Protein AF-A0A4Z2GCX1-F1 (afdb_monomer_lite)

InterPro domains:
  IPR015576 Spermine synthase, animal [PTHR46315] (86-136)
  IPR029063 S-adenosyl-L-methionine-dependent methyltransferase superfamily [SSF53335] (88-136)
  IPR030374 Polyamine biosynthesis domain [PS51006] (90-158)
  IPR035246 Spermidine synthase, tetramerisation domain [PF17284] (91-136)
  IPR040900 Spermine synthase, N-terminal [PF17950] (22-86)

Foldseek 3Di:
DDKDKDKDKWADPAFDPLVPPVVVVVVVLVVQVWDWDWDDDPQQHIWIWTHHPQGWIWIWTHGRGRMIMIMIIHDDDPPPDDDPDDPDDQWQADPVGDTDGFQFGDWPDWDDDPPWIWTWTQGPPQGIFIATNSHRPDSHSDDPDDPCVCVVVPPDDD

Secondary structure (DSSP, 8-state):
--EEEEEEEEE-SS---HHHHHHHHHHHHHTTTPEEEEEE-TTS-EEEEEE-GGG-EEEEEE-TTSEEEEEEEEEPPS-S--SS------B---TT----B--EEEEEEEEE-SS-EEEEEEETTTEEEEEETTEEEEE----S---GGGGGG-----

Sequence (158 aa):
MALRHYTLDFKLSAAVDSASTVPDLLSIFQEHEMTETVHETNGHGYLGTFVGKNGWLAVLRVHTHGLVTVDLQCYEDDDTAQVDNVEVDRYWPTTDDRLVEYDMDQLVYEEDSAFQNIKILHSQQYGNALILDDDLSECLGIDHNVNLRHAGQFGSIN

Radius of gyration: 22.8 Å; chains: 1; bounding box: 53×34×71 Å

pLDDT: mean 77.76, std 18.34, range [33.44, 94.94]

Organism: NCBI:txid230148

Structure (mmCIF, N/CA/C/O backbone):
data_AF-A0A4Z2GCX1-F1
#
_entry.id   AF-A0A4Z2GCX1-F1
#
loop_
_atom_site.group_PDB
_atom_site.id
_atom_site.type_symbol
_atom_site.label_atom_id
_atom_site.label_alt_id
_atom_site.label_comp_id
_atom_site.label_asym_id
_atom_site.label_entity_id
_atom_site.label_seq_id
_atom_site.pdbx_PDB_ins_code
_atom_site.Cartn_x
_atom_site.Cartn_y
_atom_site.Cartn_z
_atom_site.occupancy
_atom_site.B_iso_or_equiv
_atom_site.auth_seq_id
_atom_site.auth_comp_id
_atom_site.auth_asym_id
_atom_site.auth_atom_id
_atom_site.pdbx_PDB_model_num
ATOM 1 N N . MET A 1 1 ? -8.930 12.538 7.448 1.00 56.97 1 MET A N 1
ATOM 2 C CA . MET A 1 1 ? -8.051 13.070 6.371 1.00 56.97 1 MET A CA 1
ATOM 3 C C . MET A 1 1 ? -7.387 11.850 5.777 1.00 56.97 1 MET A C 1
ATOM 5 O O . MET A 1 1 ? -6.486 11.326 6.416 1.00 56.97 1 MET A O 1
ATOM 9 N N . ALA A 1 2 ? -7.847 11.373 4.622 1.00 70.25 2 ALA A N 1
ATOM 10 C CA . ALA A 1 2 ? -7.473 10.047 4.141 1.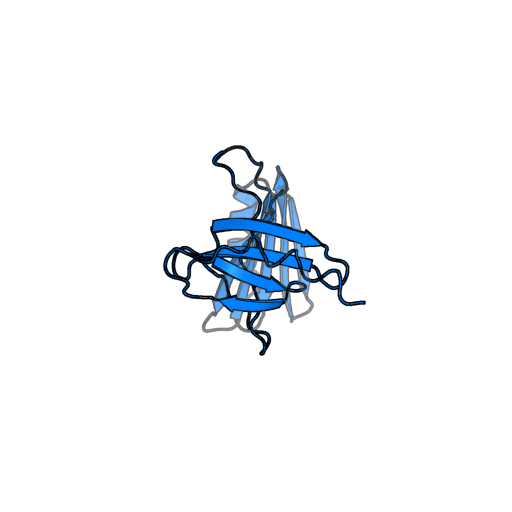00 70.25 2 ALA A CA 1
ATOM 11 C C . ALA A 1 2 ? -6.538 10.124 2.927 1.00 70.25 2 ALA A C 1
ATOM 13 O O . ALA A 1 2 ? -6.780 10.864 1.972 1.00 70.25 2 ALA A O 1
ATOM 14 N N . LEU A 1 3 ? -5.474 9.323 2.955 1.00 81.56 3 LEU A N 1
ATOM 15 C CA . LEU A 1 3 ? -4.636 9.052 1.793 1.00 81.56 3 LEU A CA 1
ATOM 16 C C . LEU A 1 3 ? -5.054 7.702 1.218 1.00 81.56 3 LEU A C 1
ATOM 18 O O . LEU A 1 3 ? -4.986 6.686 1.908 1.00 81.56 3 LEU A O 1
ATOM 22 N N . ARG A 1 4 ? -5.472 7.680 -0.049 1.00 83.69 4 ARG A N 1
ATOM 23 C CA . ARG A 1 4 ? -5.746 6.419 -0.744 1.00 83.69 4 ARG A CA 1
ATOM 24 C C . ARG A 1 4 ? -4.504 5.943 -1.467 1.00 83.69 4 ARG A C 1
ATOM 26 O O . ARG A 1 4 ? -3.835 6.731 -2.134 1.00 83.69 4 ARG A O 1
ATOM 33 N N . HIS A 1 5 ? -4.230 4.649 -1.353 1.00 90.31 5 HIS A N 1
ATOM 34 C CA . HIS A 1 5 ? -3.100 3.997 -1.993 1.00 90.31 5 HIS A CA 1
ATOM 35 C C . HIS A 1 5 ? -3.598 2.865 -2.897 1.00 90.31 5 HIS A C 1
ATOM 37 O O . HIS A 1 5 ? -4.234 1.927 -2.423 1.00 90.31 5 HIS A O 1
ATOM 43 N N . TYR A 1 6 ? -3.319 2.964 -4.195 1.00 90.69 6 TYR A N 1
ATOM 44 C CA . TYR A 1 6 ? -3.629 1.943 -5.192 1.00 90.69 6 TYR A CA 1
ATOM 45 C C . TYR A 1 6 ? -2.337 1.298 -5.672 1.00 90.69 6 TYR A C 1
ATOM 47 O O . TYR A 1 6 ? -1.378 2.002 -5.978 1.00 90.69 6 TYR A O 1
ATOM 55 N N . THR A 1 7 ? -2.328 -0.023 -5.793 1.00 94.25 7 THR A N 1
ATOM 56 C CA . THR A 1 7 ? -1.180 -0.774 -6.301 1.00 94.25 7 THR A CA 1
ATOM 57 C C . THR A 1 7 ? -1.571 -1.568 -7.543 1.00 94.25 7 THR A C 1
ATOM 59 O O . THR A 1 7 ? 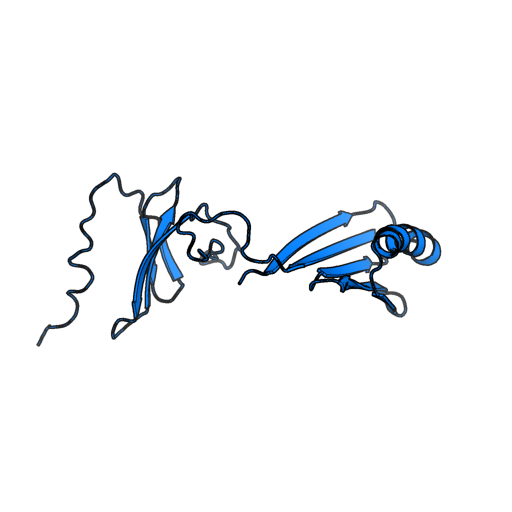-2.705 -2.036 -7.677 1.00 94.25 7 THR A O 1
ATOM 62 N N . LEU A 1 8 ? -0.642 -1.695 -8.488 1.00 94.19 8 LEU A N 1
ATOM 63 C CA . LEU A 1 8 ? -0.816 -2.489 -9.699 1.00 94.19 8 LEU A CA 1
ATOM 64 C C . LEU A 1 8 ? 0.492 -3.179 -10.076 1.00 94.19 8 LEU A C 1
ATOM 66 O O . LEU A 1 8 ? 1.492 -2.518 -10.352 1.00 94.19 8 LEU A O 1
ATOM 70 N N . ASP A 1 9 ? 0.443 -4.506 -10.174 1.00 94.88 9 ASP A N 1
ATOM 71 C CA . ASP A 1 9 ? 1.612 -5.336 -10.450 1.00 94.88 9 ASP A CA 1
ATOM 72 C C . ASP A 1 9 ? 1.466 -6.100 -11.770 1.00 94.88 9 ASP A C 1
ATOM 74 O O . ASP A 1 9 ? 0.489 -6.816 -12.005 1.00 94.88 9 ASP A O 1
ATOM 78 N N . PHE A 1 10 ? 2.489 -6.016 -12.620 1.00 90.44 10 PHE A N 1
ATOM 79 C CA . PHE A 1 10 ? 2.607 -6.788 -13.852 1.00 90.44 10 PHE A CA 1
ATOM 80 C C . PHE A 1 10 ? 3.764 -7.775 -13.754 1.00 90.44 10 PHE A C 1
ATOM 82 O O . PHE A 1 10 ? 4.911 -7.397 -13.495 1.00 90.44 10 PHE A O 1
ATOM 89 N N . LYS A 1 11 ? 3.486 -9.047 -14.056 1.00 92.44 11 LYS A N 1
ATOM 90 C CA . LYS A 1 11 ? 4.520 -10.066 -14.247 1.00 92.44 11 LYS A CA 1
ATOM 91 C C . LYS A 1 11 ? 4.666 -10.402 -15.725 1.00 92.44 11 LYS A C 1
ATOM 93 O O . LYS A 1 11 ? 3.827 -11.074 -16.317 1.00 92.44 11 LYS A O 1
ATOM 98 N N . LEU A 1 12 ? 5.759 -9.941 -16.313 1.00 88.50 12 LEU A N 1
ATOM 99 C CA . LEU A 1 12 ? 6.115 -10.175 -17.703 1.00 88.50 12 LEU A CA 1
ATOM 100 C C . LEU A 1 12 ? 6.777 -11.547 -17.867 1.00 88.50 12 LEU A C 1
ATOM 102 O O . LEU A 1 12 ? 7.481 -12.041 -16.984 1.00 88.50 12 LEU A O 1
ATOM 106 N N . SER A 1 13 ? 6.561 -12.159 -19.031 1.00 85.50 13 SER A N 1
ATOM 107 C CA . SER A 1 13 ? 7.093 -13.484 -19.372 1.00 85.50 13 SER A CA 1
ATOM 108 C C . SER A 1 13 ? 8.595 -13.491 -19.673 1.00 85.50 13 SER A C 1
ATOM 110 O O . SER A 1 13 ? 9.185 -14.561 -19.809 1.00 85.50 13 SER A O 1
ATOM 112 N N . ALA A 1 14 ? 9.211 -12.318 -19.815 1.00 82.19 14 ALA A N 1
ATOM 113 C CA . ALA A 1 14 ? 10.621 -12.147 -20.136 1.00 82.19 14 ALA A CA 1
ATOM 114 C C . ALA A 1 14 ? 11.224 -10.971 -19.355 1.00 82.19 14 ALA A C 1
ATOM 116 O O . ALA A 1 14 ? 10.507 -10.158 -18.767 1.00 82.19 14 ALA A O 1
ATOM 117 N N . ALA A 1 15 ? 12.557 -10.901 -19.349 1.00 81.44 15 ALA A N 1
ATOM 118 C CA . ALA A 1 15 ? 13.281 -9.751 -18.823 1.00 81.44 15 ALA A CA 1
ATOM 119 C C . ALA A 1 15 ? 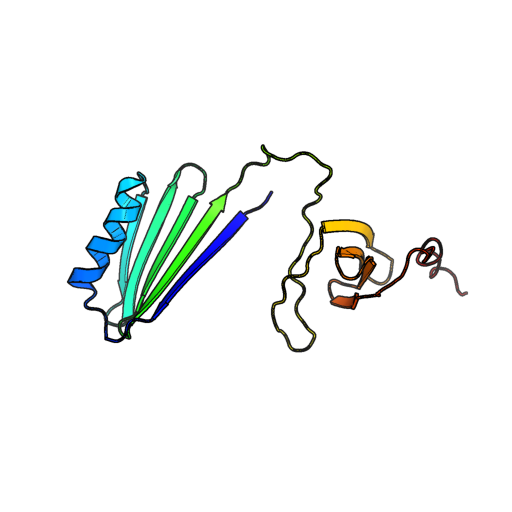12.872 -8.470 -19.563 1.00 81.44 15 ALA A C 1
ATOM 121 O O . ALA A 1 15 ? 12.613 -8.498 -20.768 1.00 81.44 15 ALA A O 1
ATOM 122 N N . VAL A 1 16 ? 12.827 -7.359 -18.829 1.00 77.19 16 VAL A N 1
ATOM 123 C CA . VAL A 1 16 ? 12.483 -6.054 -19.394 1.00 77.19 16 VAL A CA 1
ATOM 124 C C . VAL A 1 16 ? 13.726 -5.437 -20.003 1.00 77.19 16 VAL A C 1
ATOM 126 O O . VAL A 1 16 ? 14.738 -5.273 -19.320 1.00 77.19 16 VAL A O 1
ATOM 129 N N . ASP A 1 17 ? 13.629 -5.059 -21.273 1.00 79.50 17 ASP A N 1
ATOM 130 C CA . ASP A 1 17 ? 14.535 -4.070 -21.832 1.00 79.50 17 ASP A CA 1
ATOM 131 C C . ASP A 1 17 ? 14.104 -2.688 -21.331 1.00 79.50 17 ASP A C 1
ATOM 133 O O . ASP A 1 17 ? 13.211 -2.037 -21.881 1.00 79.50 17 ASP A O 1
ATOM 137 N N . SER A 1 18 ? 14.712 -2.267 -20.222 1.00 71.88 18 SER A N 1
ATOM 138 C CA . SER A 1 18 ? 14.377 -1.008 -19.558 1.00 71.88 18 SER A CA 1
ATOM 139 C C . SER A 1 18 ? 14.551 0.194 -20.485 1.00 71.88 18 SER A C 1
ATOM 141 O O . SER A 1 18 ? 13.817 1.162 -20.338 1.00 71.88 18 SER A O 1
ATOM 143 N N . ALA A 1 19 ? 15.467 0.136 -21.458 1.00 73.88 19 ALA A N 1
ATOM 144 C CA . ALA A 1 19 ? 15.726 1.250 -22.367 1.00 73.88 19 ALA A CA 1
ATOM 145 C C . ALA A 1 19 ? 14.554 1.533 -23.322 1.00 73.88 19 ALA A C 1
ATOM 147 O O . ALA A 1 19 ? 14.362 2.681 -23.719 1.00 73.88 19 ALA A O 1
ATOM 148 N N . SER A 1 20 ? 13.770 0.510 -23.675 1.00 76.94 20 SER A N 1
ATOM 149 C CA . SER A 1 20 ? 12.608 0.641 -24.562 1.00 76.94 20 SER A CA 1
ATOM 150 C C . SER A 1 20 ? 11.282 0.714 -23.807 1.00 76.94 20 SER A C 1
ATOM 152 O O . SER A 1 20 ? 10.411 1.481 -24.191 1.00 76.94 20 SER A O 1
ATOM 154 N N . THR A 1 21 ? 11.134 -0.030 -22.708 1.00 76.00 21 THR A N 1
ATOM 155 C CA . THR A 1 21 ? 9.846 -0.148 -21.994 1.00 76.00 21 THR A CA 1
ATOM 156 C C . THR A 1 21 ? 9.561 1.041 -21.082 1.00 76.00 21 THR A C 1
ATOM 158 O O . THR A 1 21 ? 8.411 1.430 -20.895 1.00 76.00 21 THR A O 1
ATOM 161 N N . VAL A 1 22 ? 10.606 1.611 -20.479 1.00 78.94 22 VAL A N 1
ATOM 162 C CA . VAL A 1 22 ? 10.440 2.713 -19.535 1.00 78.94 22 VAL A CA 1
ATOM 163 C C . VAL A 1 22 ? 9.846 3.940 -20.227 1.00 78.94 22 VAL A C 1
ATOM 165 O O . VAL A 1 22 ? 8.791 4.354 -19.764 1.00 78.94 22 VAL A O 1
ATOM 168 N N . PRO A 1 23 ? 10.412 4.495 -21.323 1.00 83.19 23 PRO A N 1
ATOM 169 C CA . PRO A 1 23 ? 9.870 5.702 -21.956 1.00 83.19 23 PRO A CA 1
ATOM 170 C C . PRO A 1 23 ? 8.380 5.611 -22.299 1.00 83.19 23 PRO A C 1
ATOM 172 O O . PRO A 1 23 ? 7.641 6.567 -22.064 1.00 83.19 23 PRO A O 1
ATOM 175 N N . ASP A 1 24 ? 7.933 4.448 -22.775 1.00 82.31 24 ASP A N 1
ATOM 176 C CA . ASP A 1 24 ? 6.525 4.195 -23.075 1.00 82.31 24 ASP A CA 1
ATOM 177 C C . ASP A 1 24 ? 5.656 4.298 -21.810 1.00 82.31 24 ASP A C 1
ATOM 179 O O . ASP A 1 24 ? 4.613 4.947 -21.828 1.00 82.31 24 ASP A O 1
ATOM 183 N N . LEU A 1 25 ? 6.101 3.735 -20.682 1.00 78.12 25 LEU A N 1
ATOM 184 C CA . LEU A 1 25 ? 5.403 3.850 -19.395 1.00 78.12 25 LEU A CA 1
ATOM 185 C C . LEU A 1 25 ? 5.457 5.269 -18.810 1.00 78.12 25 LEU A C 1
ATOM 187 O O . LEU A 1 25 ? 4.480 5.708 -18.205 1.00 78.12 25 LEU A O 1
ATOM 191 N N . LEU A 1 26 ? 6.565 5.997 -18.990 1.00 78.38 26 LEU A N 1
ATOM 192 C CA . LEU A 1 26 ? 6.691 7.386 -18.522 1.00 78.38 26 LEU A CA 1
ATOM 193 C C . LEU A 1 26 ? 5.713 8.313 -19.245 1.00 78.38 26 LEU A C 1
ATOM 195 O O . LEU A 1 26 ? 5.193 9.246 -18.632 1.00 78.38 26 LEU A O 1
ATOM 199 N N . SER A 1 27 ? 5.446 8.050 -20.530 1.00 80.56 27 SER A N 1
ATOM 200 C CA . SER A 1 27 ? 4.579 8.896 -21.359 1.00 80.56 27 SER A CA 1
ATOM 201 C C . SER A 1 27 ? 3.186 9.093 -20.750 1.00 80.56 27 SER A C 1
ATOM 203 O O . SER A 1 27 ? 2.668 10.207 -20.761 1.00 80.56 27 SER A O 1
ATOM 205 N N . ILE A 1 28 ? 2.646 8.059 -20.094 1.00 78.06 28 ILE A N 1
ATOM 206 C CA . ILE A 1 28 ? 1.349 8.093 -19.403 1.00 78.06 28 ILE A CA 1
ATOM 207 C C . ILE A 1 28 ? 1.330 9.186 -18.326 1.00 78.06 28 ILE A C 1
ATOM 209 O O . ILE A 1 28 ? 0.358 9.921 -18.193 1.00 78.06 28 ILE A O 1
ATOM 213 N N . PHE A 1 29 ? 2.409 9.327 -17.557 1.00 76.56 29 PHE A N 1
ATOM 214 C CA . PHE A 1 29 ? 2.479 10.295 -16.459 1.00 76.56 29 PHE A CA 1
ATOM 215 C C . PHE A 1 29 ? 2.846 11.704 -16.937 1.00 76.56 29 PHE A C 1
ATOM 217 O O . PHE A 1 29 ? 2.442 12.695 -16.324 1.00 76.56 29 PHE A O 1
ATOM 224 N N . GLN A 1 30 ? 3.565 11.809 -18.057 1.00 72.25 30 GLN A N 1
ATOM 225 C CA . GLN A 1 30 ? 3.857 13.088 -18.707 1.00 72.25 30 GLN A CA 1
ATOM 226 C C . GLN A 1 30 ? 2.584 13.754 -19.251 1.00 72.25 30 GLN A C 1
ATOM 228 O O . GLN A 1 30 ? 2.460 14.977 -19.178 1.00 72.25 30 GLN A O 1
ATOM 233 N N . GLU A 1 31 ? 1.604 12.969 -19.714 1.00 73.56 31 GLU A N 1
ATOM 234 C CA . GLU A 1 31 ? 0.285 13.472 -20.134 1.00 73.56 31 GLU A CA 1
ATOM 235 C C . GLU A 1 31 ? -0.499 14.153 -18.993 1.00 73.56 31 GLU A C 1
ATOM 237 O O . GLU A 1 31 ? -1.362 14.990 -19.253 1.00 73.56 31 GLU A O 1
ATOM 242 N N . HIS A 1 32 ? -0.166 13.863 -17.730 1.00 73.69 32 HIS A N 1
ATOM 243 C CA . HIS A 1 32 ? -0.857 14.380 -16.543 1.00 73.69 32 HIS A CA 1
ATOM 244 C C . HIS A 1 32 ? -0.171 15.583 -15.865 1.00 73.69 32 HIS A C 1
ATOM 246 O O . HIS A 1 32 ? -0.504 15.920 -14.729 1.00 73.69 32 HIS A O 1
ATOM 252 N N . GLU A 1 33 ? 0.768 16.257 -16.542 1.00 76.69 33 GLU A N 1
ATOM 253 C CA . GLU A 1 33 ? 1.520 17.412 -16.006 1.00 76.69 33 GLU A CA 1
ATOM 254 C C . GLU A 1 33 ? 2.256 17.122 -14.677 1.00 76.69 33 GLU A C 1
ATOM 256 O O . GLU A 1 33 ? 2.438 18.014 -13.841 1.00 76.69 33 GLU A O 1
ATOM 261 N N . MET A 1 34 ? 2.674 15.873 -14.451 1.00 83.44 34 MET A N 1
ATOM 262 C CA . MET A 1 34 ? 3.417 15.491 -13.249 1.00 83.44 34 MET A CA 1
ATOM 263 C C . MET A 1 34 ? 4.905 15.843 -13.375 1.00 83.44 34 MET A C 1
ATOM 265 O O . MET A 1 34 ? 5.505 15.734 -14.443 1.00 83.44 34 MET A O 1
ATOM 269 N N . THR A 1 35 ? 5.527 16.242 -12.263 1.00 86.44 35 THR A N 1
ATOM 270 C CA . THR A 1 35 ? 6.986 16.396 -12.182 1.00 86.44 35 THR A CA 1
ATOM 271 C C . THR A 1 35 ? 7.622 15.026 -12.015 1.00 86.44 35 THR A C 1
ATOM 273 O O . THR A 1 35 ? 7.305 14.307 -11.070 1.00 86.44 35 THR A O 1
ATOM 276 N N . GLU A 1 36 ? 8.536 14.679 -12.911 1.00 87.94 36 GLU A N 1
ATOM 277 C CA . GLU A 1 36 ? 9.153 13.361 -12.981 1.00 87.94 36 GLU A CA 1
ATOM 278 C C . GLU A 1 36 ? 10.582 13.371 -12.414 1.00 87.94 36 GLU A C 1
ATOM 280 O O . GLU A 1 36 ? 11.392 14.242 -12.733 1.00 87.94 36 GLU A O 1
ATOM 285 N N . THR A 1 37 ? 10.912 12.375 -11.591 1.00 88.50 37 THR A N 1
ATOM 286 C CA . THR A 1 37 ? 12.284 12.049 -11.192 1.00 88.50 37 THR A CA 1
ATOM 287 C C . THR A 1 37 ? 12.587 10.595 -11.515 1.00 88.50 37 THR A C 1
ATOM 289 O O . THR A 1 37 ? 11.857 9.685 -11.130 1.00 88.50 37 THR A O 1
ATOM 292 N N . VAL A 1 38 ? 13.696 10.389 -12.215 1.00 86.56 38 VAL A N 1
ATOM 293 C CA . VAL A 1 38 ? 14.066 9.116 -12.824 1.00 86.56 38 VAL A CA 1
ATOM 294 C C . VAL A 1 38 ? 15.394 8.627 -12.277 1.00 86.56 38 VAL A C 1
ATOM 296 O O . VAL A 1 38 ? 16.388 9.355 -12.301 1.00 86.56 38 VAL A O 1
ATOM 299 N N . HIS A 1 39 ? 15.436 7.362 -11.867 1.00 88.75 39 HIS A N 1
ATOM 300 C CA . HIS A 1 39 ? 16.651 6.702 -11.418 1.00 88.75 39 HIS A CA 1
ATOM 301 C C . HIS A 1 39 ? 16.803 5.311 -12.039 1.00 88.75 39 HIS A C 1
ATOM 303 O O . HIS A 1 39 ? 16.080 4.368 -11.710 1.00 88.75 39 HIS A O 1
ATOM 309 N N . GLU A 1 40 ? 17.816 5.156 -12.890 1.00 86.00 40 GLU A N 1
ATOM 310 C CA . GLU A 1 40 ? 18.311 3.839 -13.280 1.00 86.00 40 GLU A CA 1
ATOM 311 C C . GLU A 1 40 ? 19.172 3.265 -12.148 1.00 86.00 40 GLU A C 1
ATOM 313 O O . GLU A 1 40 ? 20.078 3.915 -11.627 1.00 86.00 40 GLU A O 1
ATOM 318 N N . THR A 1 41 ? 18.890 2.030 -11.745 1.00 79.62 41 THR A N 1
ATOM 319 C CA . THR A 1 41 ? 19.517 1.411 -10.572 1.00 79.62 41 THR A CA 1
ATOM 320 C C . THR A 1 41 ? 20.616 0.423 -10.949 1.00 79.62 41 THR A C 1
ATOM 322 O O . THR A 1 41 ? 20.490 -0.744 -10.625 1.00 79.62 41 THR A O 1
ATOM 325 N N . ASN A 1 42 ? 21.694 0.844 -11.624 1.00 81.00 42 ASN A N 1
ATOM 326 C CA . ASN A 1 42 ? 22.926 0.050 -11.853 1.00 81.00 42 ASN A CA 1
ATOM 327 C C . ASN A 1 42 ? 22.708 -1.464 -12.130 1.00 81.00 42 ASN A C 1
ATOM 329 O O . ASN A 1 42 ? 23.344 -2.312 -11.506 1.00 81.00 42 ASN A O 1
ATOM 333 N N . GLY A 1 43 ? 21.785 -1.822 -13.031 1.00 79.94 43 GLY A N 1
ATOM 334 C CA . GLY A 1 43 ? 21.464 -3.225 -13.357 1.00 79.94 43 GLY A CA 1
ATOM 335 C C . GLY A 1 43 ? 20.351 -3.890 -12.525 1.00 79.94 43 GLY A C 1
ATOM 336 O O . GLY A 1 43 ? 19.991 -5.034 -12.789 1.00 79.94 43 GLY A O 1
ATOM 337 N N . HIS A 1 44 ? 19.746 -3.183 -11.571 1.00 83.44 44 HIS A N 1
ATOM 338 C CA . HIS A 1 44 ? 18.583 -3.605 -10.770 1.00 83.44 44 HIS A CA 1
ATOM 339 C C . HIS A 1 44 ? 17.249 -3.041 -11.285 1.00 83.44 44 HIS A C 1
ATOM 341 O O . HIS A 1 44 ? 16.212 -3.149 -10.619 1.00 83.44 44 HIS A O 1
ATOM 347 N N . GLY A 1 45 ? 17.278 -2.465 -12.487 1.00 86.94 45 GLY A N 1
ATOM 348 C CA . GLY A 1 45 ? 16.117 -1.935 -13.183 1.00 86.94 45 GLY A CA 1
ATOM 349 C C . GLY A 1 45 ? 15.969 -0.434 -12.975 1.00 86.94 45 GLY A C 1
ATOM 350 O O . GLY A 1 45 ? 16.965 0.285 -12.876 1.00 86.94 45 GLY A O 1
ATOM 351 N N . TYR A 1 46 ? 14.734 0.033 -12.904 1.00 90.56 46 TYR A N 1
ATOM 352 C CA . TYR A 1 46 ? 14.378 1.438 -13.012 1.00 90.56 46 TYR A CA 1
ATOM 353 C C . TYR A 1 46 ? 13.372 1.855 -11.937 1.00 90.56 46 TYR A C 1
ATOM 355 O O . TYR A 1 46 ? 12.500 1.070 -11.559 1.00 90.56 46 TYR A O 1
ATOM 363 N N . LEU A 1 47 ? 13.499 3.091 -11.459 1.00 91.69 47 LEU A N 1
ATOM 364 C CA . LEU A 1 47 ? 12.565 3.750 -10.554 1.00 91.69 47 LEU A CA 1
ATOM 365 C C . LEU A 1 47 ? 12.178 5.114 -11.128 1.00 91.69 47 LEU A C 1
ATOM 367 O O . LEU A 1 47 ? 13.042 5.969 -11.313 1.00 91.69 47 LEU A O 1
ATOM 371 N N . GLY A 1 48 ? 10.888 5.308 -11.377 1.00 91.19 48 GLY A N 1
ATOM 372 C CA . GLY A 1 48 ? 10.297 6.606 -11.675 1.00 91.19 48 GLY A CA 1
ATOM 373 C C . GLY A 1 48 ? 9.448 7.065 -10.498 1.00 91.19 48 GLY A C 1
ATOM 374 O O . GLY A 1 48 ? 8.629 6.302 -9.993 1.00 91.19 48 GLY A O 1
ATOM 375 N N . THR A 1 49 ? 9.636 8.301 -10.062 1.00 92.31 49 THR A N 1
ATOM 376 C CA . THR A 1 49 ? 8.764 8.971 -9.097 1.00 92.31 49 THR A CA 1
ATOM 377 C C . THR A 1 49 ? 8.123 10.159 -9.787 1.00 92.31 49 THR A C 1
ATOM 379 O O . THR A 1 49 ? 8.820 11.004 -10.346 1.00 92.31 49 THR A O 1
ATOM 382 N N . PHE A 1 50 ? 6.802 10.243 -9.722 1.00 91.06 50 PHE A N 1
ATOM 383 C CA . PHE A 1 50 ? 6.030 11.307 -10.343 1.00 91.06 50 PHE A CA 1
ATOM 384 C C . PHE A 1 50 ? 5.235 12.028 -9.271 1.00 91.06 50 PHE A C 1
ATOM 386 O O . PHE A 1 50 ? 4.489 11.403 -8.521 1.00 91.06 50 PHE A O 1
ATOM 393 N N . VAL A 1 51 ? 5.370 13.348 -9.217 1.00 90.12 51 VAL A N 1
ATOM 394 C CA . VAL A 1 51 ? 4.639 14.201 -8.278 1.00 90.12 51 VAL A CA 1
ATOM 395 C C . VAL A 1 51 ? 3.725 15.123 -9.070 1.00 90.12 51 VAL A C 1
ATOM 397 O O . VAL A 1 51 ? 4.183 15.994 -9.811 1.00 90.12 51 VAL A O 1
ATOM 400 N N . GLY A 1 52 ? 2.424 14.903 -8.938 1.00 86.56 52 GLY A N 1
ATOM 401 C CA . GLY A 1 52 ? 1.378 15.716 -9.538 1.00 86.56 52 GLY A CA 1
ATOM 402 C C . GLY A 1 52 ? 0.949 16.870 -8.635 1.00 86.56 52 GLY A C 1
ATOM 403 O O . GLY A 1 52 ? 1.413 17.042 -7.506 1.00 86.56 52 GLY A O 1
ATOM 404 N N . LYS A 1 53 ? 0.018 17.680 -9.139 1.00 82.69 53 LYS A N 1
ATOM 405 C CA . LYS A 1 53 ? -0.672 18.696 -8.331 1.00 82.69 53 LYS A CA 1
ATOM 406 C C . LYS A 1 53 ? -1.558 18.006 -7.279 1.00 82.69 53 LYS A C 1
ATOM 408 O O . LYS A 1 53 ? -1.905 16.838 -7.423 1.00 82.69 53 LYS A O 1
ATOM 413 N N . ASN A 1 54 ? -1.945 18.742 -6.237 1.00 77.38 54 ASN A N 1
ATOM 414 C CA . ASN A 1 54 ? -2.911 18.294 -5.223 1.00 77.38 54 ASN A CA 1
ATOM 415 C C . ASN A 1 54 ? -2.515 17.002 -4.478 1.00 77.38 54 ASN A C 1
ATOM 417 O O . ASN A 1 54 ? -3.379 16.216 -4.121 1.00 77.38 54 ASN A O 1
ATOM 421 N N . GLY A 1 55 ? -1.218 16.761 -4.255 1.00 78.56 55 GLY A N 1
ATOM 422 C CA . GLY A 1 55 ? -0.755 15.622 -3.450 1.00 78.56 55 GLY A CA 1
ATOM 423 C C . GLY A 1 55 ? -0.789 14.263 -4.156 1.00 78.56 55 GLY A C 1
ATOM 424 O O . GLY A 1 55 ? -0.622 13.246 -3.491 1.00 78.56 55 GLY A O 1
ATOM 425 N N . TRP A 1 56 ? -0.979 14.225 -5.480 1.00 86.56 56 TRP A N 1
ATOM 426 C CA . TRP A 1 56 ? -0.847 12.989 -6.248 1.00 86.56 56 TRP A CA 1
ATOM 427 C C . TRP A 1 56 ? 0.626 12.564 -6.342 1.00 86.56 56 TRP A C 1
ATOM 429 O O . TRP A 1 56 ? 1.468 13.310 -6.843 1.00 86.56 56 TRP A O 1
ATOM 439 N N . LEU A 1 57 ? 0.934 11.354 -5.889 1.00 90.88 57 LEU A N 1
ATOM 440 C CA . LEU A 1 57 ? 2.227 10.701 -6.048 1.00 90.88 57 LEU A CA 1
ATOM 441 C C . LEU A 1 57 ? 2.043 9.387 -6.817 1.00 90.88 57 LEU A C 1
ATOM 443 O O . LEU A 1 57 ? 1.164 8.595 -6.494 1.00 90.88 57 LEU A O 1
ATOM 447 N N . ALA A 1 58 ? 2.887 9.138 -7.813 1.00 91.31 58 ALA A N 1
ATOM 448 C CA . ALA A 1 58 ? 3.004 7.836 -8.455 1.00 91.31 58 ALA A CA 1
ATOM 449 C C . ALA A 1 58 ? 4.445 7.333 -8.349 1.00 91.31 58 ALA A C 1
ATOM 451 O O . ALA A 1 58 ? 5.393 8.097 -8.550 1.00 91.31 58 ALA A O 1
ATOM 452 N N . VAL A 1 59 ? 4.626 6.050 -8.063 1.00 92.88 59 VAL A N 1
ATOM 453 C CA . VAL A 1 59 ? 5.926 5.383 -8.081 1.00 92.88 59 VAL A CA 1
ATOM 454 C C . VAL A 1 59 ? 5.849 4.218 -9.054 1.00 92.88 59 VAL A C 1
ATOM 456 O O . VAL A 1 59 ? 5.021 3.329 -8.908 1.00 92.88 59 VAL A O 1
ATOM 459 N N . LEU A 1 60 ? 6.718 4.230 -10.059 1.00 92.25 60 LEU A N 1
ATOM 460 C CA . LEU A 1 60 ? 6.879 3.160 -11.033 1.00 92.25 60 LEU A CA 1
ATOM 461 C C . LEU A 1 60 ? 8.192 2.438 -10.753 1.00 92.25 60 LEU A C 1
ATOM 463 O O . LEU A 1 60 ? 9.267 3.037 -10.847 1.00 92.25 60 LEU A O 1
ATOM 467 N N . ARG A 1 61 ? 8.130 1.136 -10.488 1.00 92.19 61 ARG A N 1
ATOM 468 C CA . ARG A 1 61 ? 9.315 0.288 -10.361 1.00 92.19 61 ARG A CA 1
ATOM 469 C C . ARG A 1 61 ? 9.319 -0.753 -11.466 1.00 92.19 61 ARG A C 1
ATOM 471 O O . ARG A 1 61 ? 8.420 -1.575 -11.561 1.00 92.19 61 ARG A O 1
ATOM 478 N N . VAL A 1 62 ? 10.372 -0.767 -12.275 1.00 91.06 62 VAL A N 1
ATOM 479 C CA . VAL A 1 62 ? 10.596 -1.798 -13.297 1.00 91.06 62 VAL A CA 1
ATOM 480 C C . VAL A 1 62 ? 11.805 -2.614 -12.878 1.00 91.06 62 VAL A C 1
ATOM 482 O O . VAL A 1 62 ? 12.919 -2.103 -12.805 1.00 91.06 62 VAL A O 1
ATOM 485 N N . HIS A 1 63 ? 11.611 -3.895 -12.599 1.00 89.44 63 HIS A N 1
ATOM 486 C CA . HIS A 1 63 ? 12.681 -4.823 -12.261 1.00 89.44 63 HIS A CA 1
ATOM 487 C C . HIS A 1 63 ? 13.184 -5.549 -13.512 1.00 89.44 63 HIS A C 1
ATOM 489 O O . HIS A 1 63 ? 12.409 -5.961 -14.375 1.00 89.44 63 HIS A O 1
ATOM 495 N N . THR A 1 64 ? 14.489 -5.818 -13.564 1.00 86.31 64 THR A N 1
ATOM 496 C CA . THR A 1 64 ? 15.142 -6.515 -14.690 1.00 86.31 64 THR A CA 1
ATOM 497 C C . THR A 1 64 ? 14.596 -7.918 -14.959 1.00 86.31 64 THR A C 1
ATOM 499 O O . THR A 1 64 ? 14.673 -8.409 -16.081 1.00 86.31 64 THR A O 1
ATOM 502 N N . HIS A 1 65 ? 13.982 -8.558 -13.962 1.00 86.00 65 HIS A N 1
ATOM 503 C CA . HIS A 1 65 ? 13.406 -9.903 -14.062 1.00 86.00 65 HIS A CA 1
ATOM 504 C C . HIS A 1 65 ? 11.888 -9.909 -14.324 1.00 86.00 65 HIS A C 1
ATOM 506 O O . HIS A 1 65 ? 11.172 -10.823 -13.892 1.00 86.00 65 HIS A O 1
ATOM 512 N N . GLY A 1 66 ? 11.383 -8.880 -15.009 1.00 86.62 66 GLY A N 1
ATOM 513 C CA . GLY A 1 66 ? 10.021 -8.877 -15.544 1.00 86.62 66 GLY A CA 1
ATOM 514 C C . GLY A 1 66 ? 8.928 -8.513 -14.546 1.00 86.62 66 GLY A C 1
ATOM 515 O O . GLY A 1 66 ? 7.766 -8.742 -14.846 1.00 86.62 66 GLY A O 1
ATOM 516 N N . LEU A 1 67 ? 9.259 -8.008 -13.356 1.00 91.44 67 LEU A N 1
ATOM 517 C CA . LEU A 1 67 ? 8.255 -7.446 -12.446 1.00 91.44 67 LEU A CA 1
ATOM 518 C C . LEU A 1 67 ? 8.175 -5.939 -12.682 1.00 91.44 67 LEU A C 1
ATOM 520 O O . LEU A 1 67 ? 9.208 -5.274 -12.667 1.00 91.44 67 LEU A O 1
ATOM 524 N N . VAL A 1 68 ? 6.972 -5.417 -12.874 1.00 91.44 68 VAL A N 1
ATOM 525 C CA . VAL A 1 68 ? 6.706 -3.978 -12.897 1.00 91.44 68 VAL A CA 1
ATOM 526 C C . VAL A 1 68 ? 5.645 -3.685 -11.849 1.00 91.44 68 VAL A C 1
ATOM 528 O O . VAL A 1 68 ? 4.612 -4.345 -11.870 1.00 91.44 68 VAL A O 1
ATOM 531 N N . THR A 1 69 ? 5.896 -2.736 -10.954 1.00 93.75 69 THR A N 1
ATOM 532 C CA . THR A 1 69 ? 4.930 -2.297 -9.939 1.00 93.75 69 THR A CA 1
ATOM 533 C C . THR A 1 69 ? 4.631 -0.817 -10.124 1.00 93.75 69 THR A C 1
ATOM 535 O O . THR A 1 69 ? 5.505 -0.035 -10.520 1.00 93.75 69 THR A O 1
ATOM 538 N N . VAL A 1 70 ? 3.382 -0.447 -9.872 1.00 93.00 70 VAL A N 1
ATOM 539 C CA . VAL A 1 70 ? 2.909 0.933 -9.877 1.00 93.00 70 VAL A CA 1
ATOM 540 C C . VAL A 1 70 ? 2.167 1.182 -8.576 1.00 93.00 70 VAL A C 1
ATOM 542 O O . VAL A 1 70 ? 1.156 0.538 -8.311 1.00 93.00 70 VAL A O 1
ATOM 545 N N . ASP A 1 71 ? 2.655 2.137 -7.801 1.00 94.00 71 ASP A N 1
ATOM 546 C CA . ASP A 1 71 ? 2.039 2.609 -6.567 1.00 94.00 71 ASP A CA 1
ATOM 547 C C . ASP A 1 71 ? 1.485 4.014 -6.816 1.00 94.00 71 ASP A C 1
ATOM 549 O O . ASP A 1 71 ? 2.223 4.919 -7.209 1.00 94.00 71 ASP A O 1
ATOM 553 N N . LEU A 1 72 ? 0.183 4.205 -6.619 1.00 90.62 72 LEU A N 1
ATOM 554 C CA . LEU A 1 72 ? -0.520 5.466 -6.823 1.00 90.62 72 LEU A CA 1
ATOM 555 C C . LEU A 1 72 ? -1.100 5.956 -5.502 1.00 90.62 72 LEU A C 1
ATOM 557 O O . LEU A 1 72 ? -2.000 5.333 -4.944 1.00 90.62 72 LEU A O 1
ATOM 561 N N . GLN A 1 73 ? -0.615 7.087 -5.014 1.00 90.88 73 GLN A N 1
ATOM 562 C CA . GLN A 1 73 ? -1.112 7.728 -3.807 1.00 90.88 73 GLN A CA 1
ATOM 563 C C . GLN A 1 73 ? -1.849 9.008 -4.165 1.00 90.88 73 GLN A C 1
ATOM 565 O O . GLN A 1 73 ? -1.290 9.903 -4.801 1.00 90.88 73 GLN A O 1
ATOM 570 N N . CYS A 1 74 ? -3.104 9.092 -3.742 1.00 84.88 74 CYS A N 1
ATOM 571 C CA . CYS A 1 74 ? -3.963 10.237 -3.991 1.00 84.88 74 CYS A CA 1
ATOM 572 C C . CYS A 1 74 ? -4.403 10.847 -2.663 1.00 84.88 74 CYS A C 1
ATOM 574 O O . CYS A 1 74 ? -4.858 10.144 -1.757 1.00 84.88 74 CYS A O 1
ATOM 576 N N . TYR A 1 75 ? -4.295 12.168 -2.581 1.00 80.56 75 TYR A N 1
ATOM 577 C CA . TYR A 1 75 ? -4.956 12.950 -1.551 1.00 80.56 75 TYR A CA 1
ATOM 578 C C . TYR A 1 75 ? -6.415 13.150 -1.970 1.00 80.56 75 TYR A C 1
ATOM 580 O O . TYR A 1 75 ? -6.680 13.726 -3.027 1.00 80.56 75 TYR A O 1
ATOM 588 N N . GLU A 1 76 ? -7.355 12.661 -1.168 1.00 69.06 76 GLU A N 1
ATOM 589 C CA . GLU A 1 76 ? -8.769 12.987 -1.342 1.00 69.06 76 GLU A CA 1
ATOM 590 C C . GLU A 1 76 ? -9.158 14.070 -0.334 1.00 69.06 76 GLU A C 1
ATOM 592 O O . GLU A 1 76 ? -8.982 13.901 0.872 1.00 69.06 76 GLU A O 1
ATOM 597 N N . ASP A 1 77 ? -9.669 15.196 -0.841 1.00 59.41 77 ASP A N 1
ATOM 598 C CA . ASP A 1 77 ? -10.352 16.187 -0.010 1.00 59.41 77 ASP A CA 1
ATOM 599 C C . ASP A 1 77 ? -11.754 15.662 0.328 1.00 59.41 77 ASP A C 1
ATOM 601 O O . ASP A 1 77 ? -12.392 14.998 -0.491 1.00 59.41 77 ASP A O 1
ATOM 605 N N . ASP A 1 78 ? -12.233 15.978 1.527 1.00 55.25 78 ASP A N 1
ATOM 606 C CA . ASP A 1 78 ? -13.410 15.398 2.204 1.00 55.25 78 ASP A CA 1
ATOM 607 C C . ASP A 1 78 ? -14.779 15.691 1.526 1.00 55.25 78 ASP A C 1
ATOM 609 O O . ASP A 1 78 ? -15.840 15.571 2.137 1.00 55.25 78 ASP A O 1
ATOM 613 N N . ASP A 1 79 ? -14.796 16.131 0.262 1.00 54.12 79 ASP A N 1
ATOM 614 C CA . ASP A 1 79 ? -15.910 16.899 -0.309 1.00 54.12 79 ASP A CA 1
ATOM 615 C C . ASP A 1 79 ? -16.936 16.100 -1.133 1.00 54.12 79 ASP A C 1
ATOM 617 O O . ASP A 1 79 ? -17.740 16.688 -1.847 1.00 54.12 79 ASP A O 1
ATOM 621 N N . THR A 1 80 ? -17.006 14.765 -1.038 1.00 45.56 80 THR A N 1
ATOM 622 C CA . THR A 1 80 ? -18.177 14.025 -1.573 1.00 45.56 80 THR A CA 1
ATOM 623 C C . THR A 1 80 ? -18.479 12.711 -0.840 1.00 45.56 80 THR A C 1
ATOM 625 O O . THR A 1 80 ? -18.299 11.635 -1.396 1.00 45.56 80 THR A O 1
ATOM 628 N N . ALA A 1 81 ? -18.994 12.798 0.395 1.00 40.84 81 ALA A N 1
ATOM 629 C CA . ALA A 1 81 ? -20.126 11.999 0.913 1.00 40.84 81 ALA A CA 1
ATOM 630 C C . ALA A 1 81 ? -20.273 12.181 2.436 1.00 40.84 81 ALA A C 1
ATOM 632 O O . ALA A 1 81 ? -19.876 11.331 3.231 1.00 40.84 81 ALA A O 1
ATOM 633 N N . GLN A 1 82 ? -20.905 13.282 2.846 1.00 48.56 82 GLN A N 1
ATOM 634 C CA . GLN A 1 82 ? -21.466 13.399 4.191 1.00 48.56 82 GLN A CA 1
ATOM 635 C C . GLN A 1 82 ? -22.620 12.402 4.363 1.00 48.56 82 GLN A C 1
ATOM 637 O O . GLN A 1 82 ? -23.727 12.668 3.897 1.00 48.56 82 GLN A O 1
ATOM 642 N N . VAL A 1 83 ? -22.358 11.296 5.059 1.00 42.16 83 VAL A N 1
ATOM 643 C CA . VAL A 1 83 ? -23.276 10.669 6.024 1.00 42.16 83 VAL A CA 1
ATOM 644 C C . VAL A 1 83 ? -22.388 10.048 7.109 1.00 42.16 83 VAL A C 1
ATOM 646 O O . VAL A 1 83 ? -21.838 8.984 6.883 1.00 42.16 83 VAL A O 1
ATOM 649 N N . ASP A 1 84 ? -22.164 10.751 8.224 1.00 44.53 84 ASP A N 1
ATOM 650 C CA . ASP A 1 84 ? -21.599 10.248 9.497 1.00 44.53 84 ASP A CA 1
ATOM 651 C C . ASP A 1 84 ? -20.381 9.282 9.454 1.00 44.53 84 ASP A C 1
ATOM 653 O O . ASP A 1 84 ? -20.166 8.508 10.387 1.00 44.53 84 ASP A O 1
ATOM 657 N N . ASN A 1 85 ? -19.542 9.340 8.415 1.00 49.03 85 ASN A N 1
ATOM 658 C CA . ASN A 1 85 ? -18.349 8.502 8.284 1.00 49.03 85 ASN A CA 1
ATOM 659 C C . ASN A 1 85 ? -17.203 9.070 9.128 1.00 49.03 85 ASN A C 1
ATOM 661 O O . ASN A 1 85 ? -16.355 9.815 8.636 1.00 49.03 85 ASN A O 1
ATOM 665 N N . VAL A 1 86 ? -17.144 8.681 10.401 1.00 58.50 86 VAL A N 1
ATOM 666 C CA . VAL A 1 86 ? -15.845 8.573 11.078 1.00 58.50 86 VAL A CA 1
ATOM 667 C C . VAL A 1 86 ? -14.942 7.714 10.185 1.00 58.50 86 VAL A C 1
ATOM 669 O O . VAL A 1 86 ? -15.404 6.744 9.591 1.00 58.50 86 VAL A O 1
ATOM 672 N N . GLU A 1 87 ? -13.674 8.090 10.038 1.00 73.50 87 GLU A N 1
ATOM 673 C CA . GLU A 1 87 ? -12.676 7.284 9.334 1.00 73.50 87 GLU A CA 1
ATOM 674 C C . GLU A 1 87 ? -12.550 5.934 10.068 1.00 73.50 87 GLU A C 1
ATOM 676 O O . GLU A 1 87 ? -11.920 5.847 11.117 1.00 73.50 87 GLU A O 1
ATOM 681 N N . VAL A 1 88 ? -13.260 4.907 9.584 1.00 86.75 88 VAL A N 1
ATOM 682 C CA . VAL A 1 88 ? -13.273 3.568 10.188 1.00 86.75 88 VAL A CA 1
ATOM 683 C C . VAL A 1 88 ? -12.091 2.781 9.650 1.00 86.75 88 VAL A C 1
ATOM 685 O O . VAL A 1 88 ? -11.985 2.573 8.439 1.00 86.75 88 VAL A O 1
ATOM 688 N N . ASP A 1 89 ? -11.234 2.307 10.551 1.00 88.25 89 ASP A N 1
ATOM 689 C CA . ASP A 1 89 ? -10.185 1.368 10.179 1.00 88.25 89 ASP A CA 1
ATOM 690 C C . ASP A 1 89 ? -10.797 0.010 9.811 1.00 88.25 89 ASP A C 1
ATOM 692 O O . ASP A 1 89 ? -11.536 -0.612 10.584 1.00 88.25 89 ASP A O 1
ATOM 696 N N . ARG A 1 90 ? -10.500 -0.433 8.591 1.00 89.69 90 ARG A N 1
ATOM 697 C CA . ARG A 1 90 ? -10.972 -1.698 8.020 1.00 89.69 90 ARG A CA 1
ATOM 698 C C . ARG A 1 90 ? -9.897 -2.774 8.033 1.00 89.69 90 ARG A C 1
ATOM 700 O O . ARG A 1 90 ? -10.217 -3.934 7.781 1.00 89.69 90 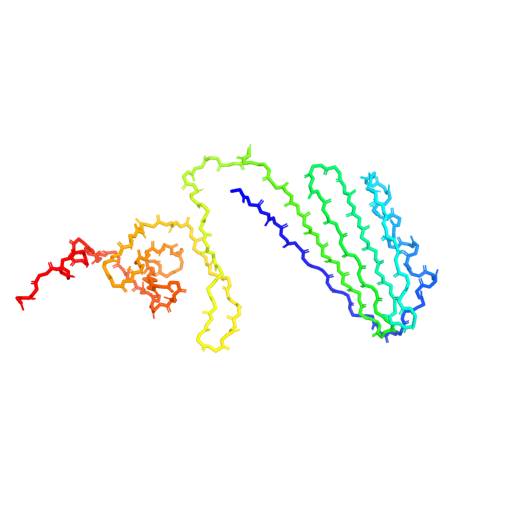ARG A O 1
ATOM 707 N N . TYR A 1 91 ? -8.644 -2.414 8.292 1.00 90.31 91 TYR A N 1
ATOM 708 C CA . TYR A 1 91 ? -7.503 -3.299 8.132 1.00 90.31 91 TYR A CA 1
ATOM 709 C C . TYR A 1 91 ? -7.049 -3.836 9.482 1.00 90.31 91 TYR A C 1
ATOM 711 O O . TYR A 1 91 ? -6.198 -3.257 10.146 1.00 90.31 91 TYR A O 1
ATOM 719 N N . TRP A 1 92 ? -7.579 -4.998 9.853 1.00 87.75 92 TRP A N 1
ATOM 720 C CA . TRP A 1 92 ? -7.249 -5.659 11.114 1.00 87.75 92 TRP A CA 1
ATOM 721 C C . TRP A 1 92 ? -6.458 -6.940 10.827 1.00 87.75 92 TRP A C 1
ATOM 723 O O . TRP A 1 92 ? -7.025 -7.896 10.287 1.00 87.75 92 TRP A O 1
ATOM 733 N N . PRO A 1 93 ? -5.145 -6.987 11.123 1.00 87.00 93 PRO A N 1
ATOM 734 C CA . PRO A 1 93 ? -4.352 -8.190 10.919 1.00 87.00 93 PRO A CA 1
ATOM 735 C C . PRO A 1 93 ? -4.875 -9.374 11.738 1.00 87.00 93 PRO A C 1
ATOM 737 O O . PRO A 1 93 ? -5.392 -9.220 12.842 1.00 87.00 93 PRO A O 1
ATOM 740 N N . THR A 1 94 ? -4.727 -10.583 11.205 1.00 85.81 94 THR A N 1
ATOM 741 C CA . THR A 1 94 ? -4.965 -11.809 11.975 1.00 85.81 94 THR A CA 1
ATOM 742 C C . THR A 1 94 ? -3.838 -12.048 12.980 1.00 85.81 94 THR A C 1
ATOM 744 O O . THR A 1 94 ? -2.737 -11.526 12.837 1.00 85.81 94 THR A O 1
ATOM 747 N N . THR A 1 95 ? -4.058 -12.935 13.954 1.00 85.31 95 THR A N 1
ATOM 748 C CA . THR A 1 95 ? -3.027 -13.335 14.934 1.00 85.31 95 THR A CA 1
ATOM 749 C C . THR A 1 95 ? -1.796 -14.018 14.318 1.00 85.31 95 THR A C 1
ATOM 751 O O . THR A 1 95 ? -0.812 -14.248 15.012 1.00 85.31 95 THR A O 1
ATOM 754 N N . ASP A 1 96 ? -1.870 -14.430 13.047 1.00 89.56 96 ASP A N 1
ATOM 755 C CA . ASP A 1 96 ? -0.737 -14.932 12.260 1.00 89.56 96 ASP A CA 1
ATOM 756 C C . ASP A 1 96 ? -0.206 -13.893 11.249 1.00 89.56 96 ASP A C 1
ATOM 758 O O . ASP A 1 96 ? 0.393 -14.270 10.241 1.00 89.56 96 ASP A O 1
ATOM 762 N N . ASP A 1 97 ? -0.430 -12.603 11.523 1.00 87.69 97 ASP A N 1
ATOM 763 C CA . ASP A 1 97 ? 0.079 -11.426 10.802 1.00 87.69 97 ASP A CA 1
ATOM 764 C C . ASP A 1 97 ? -0.365 -11.311 9.333 1.00 87.69 97 ASP A C 1
ATOM 766 O O . ASP A 1 97 ? 0.336 -10.739 8.490 1.00 87.69 97 ASP A O 1
ATOM 770 N N . ARG A 1 98 ? -1.546 -11.835 8.981 1.00 89.31 98 ARG A N 1
ATOM 771 C CA . ARG A 1 98 ? -2.114 -11.619 7.641 1.00 89.31 98 ARG A CA 1
ATOM 772 C C . ARG A 1 98 ? -2.959 -10.361 7.631 1.00 89.31 98 ARG A C 1
ATOM 774 O O . ARG A 1 98 ? -3.885 -10.232 8.423 1.00 89.31 98 ARG A O 1
ATOM 781 N N . LEU A 1 99 ? -2.687 -9.476 6.677 1.00 89.56 99 LEU A N 1
ATOM 782 C CA . LEU A 1 99 ? -3.510 -8.297 6.427 1.00 89.56 99 LEU A CA 1
ATOM 783 C C . LEU A 1 99 ? -4.881 -8.718 5.878 1.00 89.56 99 LEU A C 1
ATOM 785 O O . LEU A 1 99 ? -4.952 -9.403 4.854 1.00 89.56 99 LEU A O 1
ATOM 789 N N . VAL A 1 100 ? -5.954 -8.296 6.546 1.00 90.75 100 VAL A N 1
ATOM 790 C CA . VAL A 1 100 ? -7.340 -8.556 6.139 1.00 90.75 100 VAL A CA 1
ATOM 791 C C . VAL A 1 100 ? -8.120 -7.248 6.158 1.00 90.75 100 VAL A C 1
ATOM 793 O O . VAL A 1 100 ? -8.091 -6.524 7.150 1.00 90.75 100 VAL A O 1
ATOM 796 N N . GLU A 1 101 ? -8.818 -6.962 5.061 1.00 91.06 101 GLU A N 1
ATOM 797 C CA . GLU A 1 101 ? -9.805 -5.885 4.991 1.00 91.06 101 GLU A CA 1
ATOM 798 C C . GLU A 1 101 ? -11.181 -6.441 5.384 1.00 91.06 101 GLU A C 1
ATOM 800 O O . GLU A 1 101 ? -11.695 -7.358 4.739 1.00 91.06 101 GLU A O 1
ATOM 805 N N . TYR A 1 102 ? -11.763 -5.901 6.451 1.00 89.94 102 TYR A N 1
ATOM 806 C CA . TYR A 1 102 ? -13.122 -6.202 6.895 1.00 89.94 102 TYR A CA 1
ATOM 807 C C . TYR A 1 102 ? -14.111 -5.165 6.353 1.00 89.94 102 TYR A C 1
ATOM 809 O O . TYR A 1 102 ? -13.769 -4.013 6.092 1.00 89.94 102 TYR A O 1
ATOM 817 N N . ASP A 1 103 ? -15.378 -5.549 6.246 1.00 89.88 103 ASP A N 1
ATOM 818 C CA . ASP A 1 103 ? -16.499 -4.701 5.825 1.00 89.88 103 ASP A CA 1
ATOM 819 C C . ASP A 1 103 ? -17.015 -3.789 6.956 1.00 89.88 103 ASP A C 1
ATOM 821 O O . ASP A 1 103 ? -18.222 -3.587 7.107 1.00 89.88 103 ASP A O 1
ATOM 825 N N . MET A 1 104 ? -16.093 -3.255 7.765 1.00 90.31 104 MET A N 1
ATOM 826 C CA . MET A 1 104 ? -16.420 -2.334 8.850 1.00 90.31 104 MET A CA 1
ATOM 827 C C . MET A 1 104 ? -16.921 -1.012 8.271 1.00 90.31 104 MET A C 1
ATOM 829 O O . MET A 1 104 ? -16.247 -0.383 7.446 1.00 90.31 104 MET A O 1
ATOM 833 N N . ASP A 1 105 ? -18.097 -0.583 8.711 1.00 90.62 105 ASP A N 1
ATOM 834 C CA . ASP A 1 105 ? -18.763 0.611 8.193 1.00 90.62 105 ASP A CA 1
ATOM 835 C C . ASP A 1 105 ? -19.050 1.669 9.260 1.00 90.62 105 ASP A C 1
ATOM 837 O O . ASP A 1 105 ? -19.302 2.819 8.905 1.00 90.62 105 ASP A O 1
ATOM 841 N N . GLN A 1 106 ? -18.947 1.335 10.551 1.00 90.44 106 GLN A N 1
ATOM 842 C CA . GLN A 1 106 ? -19.211 2.298 11.618 1.00 90.44 106 GLN A CA 1
ATOM 843 C C . GLN A 1 106 ? -18.390 2.043 12.890 1.00 90.44 106 GLN A C 1
ATOM 845 O O . GLN A 1 106 ? -18.340 0.926 13.400 1.00 90.44 106 GLN A O 1
ATOM 850 N N . LEU A 1 107 ? -17.833 3.113 13.471 1.00 90.19 107 LEU A N 1
ATOM 851 C CA . LEU A 1 107 ? -17.377 3.125 14.864 1.00 90.19 107 LEU A CA 1
ATOM 852 C C . LEU A 1 107 ? -18.574 3.346 15.795 1.00 90.19 107 LEU A C 1
ATOM 854 O O . LEU A 1 107 ? -19.192 4.410 15.796 1.00 90.19 107 LEU A O 1
ATOM 858 N N . VAL A 1 108 ? -18.916 2.327 16.579 1.00 91.69 108 VAL A N 1
ATOM 859 C CA . VAL A 1 108 ? -20.066 2.336 17.495 1.00 91.69 108 VAL A CA 1
ATOM 860 C C . VAL A 1 108 ? -19.681 2.904 18.860 1.00 91.69 108 VAL A C 1
ATOM 862 O O . VAL A 1 108 ? -20.487 3.584 19.498 1.00 91.69 108 VAL A O 1
ATOM 865 N N . TYR A 1 109 ? -18.467 2.612 19.326 1.00 89.62 109 TYR A N 1
ATOM 866 C CA . TYR A 1 109 ? -17.959 3.050 20.624 1.00 89.62 109 TYR A CA 1
ATOM 867 C C . TYR A 1 109 ? -16.433 3.033 20.637 1.00 89.62 109 TYR A C 1
ATOM 869 O O . TYR A 1 109 ? -15.834 2.120 20.075 1.00 89.62 109 TYR A O 1
ATOM 877 N N . GLU A 1 110 ? -15.832 4.003 21.320 1.00 92.56 110 GLU A N 1
ATOM 878 C CA . GLU A 1 110 ? -14.405 4.045 21.630 1.00 92.56 110 GLU A CA 1
ATOM 879 C C . GLU A 1 110 ? -14.207 4.711 22.993 1.00 92.56 110 GLU A C 1
ATOM 881 O O . GLU A 1 110 ? -14.740 5.797 23.238 1.00 92.56 110 GLU A O 1
ATOM 886 N N . GLU A 1 111 ? -13.456 4.066 23.883 1.00 91.94 111 GLU A N 1
ATOM 887 C CA . GLU A 1 111 ? -13.046 4.649 25.159 1.00 91.94 111 GLU A CA 1
ATOM 888 C C . GLU A 1 111 ? -11.698 4.080 25.609 1.00 91.94 111 GLU A C 1
ATOM 890 O O . GLU A 1 111 ? -11.476 2.868 25.584 1.00 91.94 111 GLU A O 1
ATOM 895 N N . ASP A 1 112 ? -10.820 4.958 26.091 1.00 94.56 112 ASP A N 1
ATOM 896 C CA . ASP A 1 112 ? -9.631 4.557 26.836 1.00 94.56 112 ASP A CA 1
ATOM 897 C C . ASP A 1 112 ? -10.011 4.301 28.295 1.00 94.56 112 ASP A C 1
ATOM 899 O O . ASP A 1 112 ? -10.266 5.227 29.072 1.00 94.56 112 ASP A O 1
ATOM 903 N N . SER A 1 113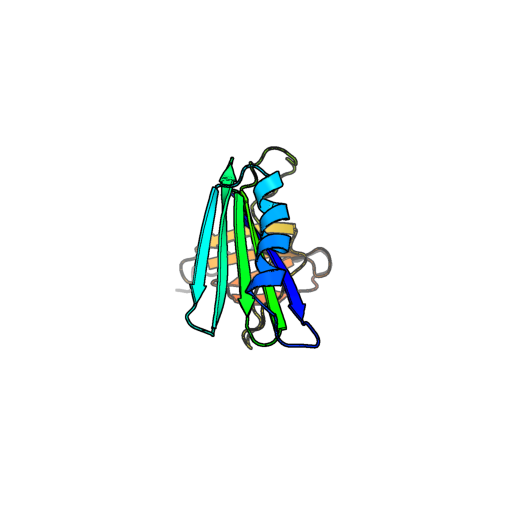 ? -10.048 3.027 28.683 1.00 91.56 113 SER A N 1
ATOM 904 C CA . SER A 1 113 ? -10.245 2.652 30.082 1.00 91.56 113 SER A CA 1
ATOM 905 C C . SER A 1 113 ? -8.940 2.779 30.878 1.00 91.56 113 SER A C 1
ATOM 907 O O . SER A 1 113 ? -7.863 3.025 30.340 1.00 91.56 113 SER A O 1
ATOM 909 N N . ALA A 1 114 ? -8.999 2.528 32.187 1.00 94.94 114 ALA A N 1
ATOM 910 C CA . ALA A 1 114 ? -7.794 2.463 33.018 1.00 94.94 114 ALA A CA 1
ATOM 911 C C . ALA A 1 114 ? -6.840 1.301 32.659 1.00 94.94 114 ALA A C 1
ATOM 913 O O . ALA A 1 114 ? -5.733 1.252 33.197 1.00 94.94 114 ALA A O 1
ATOM 914 N N . PHE A 1 115 ? -7.268 0.355 31.815 1.00 93.38 115 PHE A N 1
ATOM 915 C CA . PHE A 1 115 ? -6.533 -0.882 31.533 1.00 93.38 115 PHE A CA 1
ATOM 916 C C . PHE A 1 115 ? -6.153 -1.055 30.066 1.00 93.38 115 PHE A C 1
ATOM 918 O O . PHE A 1 115 ? -5.090 -1.599 29.798 1.00 93.38 115 PHE A O 1
ATOM 925 N N . GLN A 1 116 ? -7.032 -0.632 29.160 1.00 92.88 116 GLN A N 1
ATOM 926 C CA . GLN A 1 116 ? -6.929 -0.864 27.720 1.00 92.88 116 GLN A CA 1
ATOM 927 C C . GLN A 1 116 ? -7.853 0.088 26.954 1.00 92.88 116 GLN A C 1
ATOM 929 O O . GLN A 1 116 ? -8.858 0.561 27.507 1.00 92.88 116 GLN A O 1
ATOM 934 N N . ASN A 1 117 ? -7.550 0.314 25.683 1.00 93.06 117 ASN A N 1
ATOM 935 C CA . ASN A 1 117 ? -8.477 0.917 24.734 1.00 93.06 117 ASN A CA 1
ATOM 936 C C . ASN A 1 117 ? -9.584 -0.089 24.385 1.00 93.06 117 ASN A C 1
ATOM 938 O O . ASN A 1 117 ? -9.317 -1.274 24.185 1.00 93.06 117 ASN A O 1
ATOM 942 N N . ILE A 1 118 ? -10.834 0.369 24.345 1.00 91.50 118 ILE A N 1
ATOM 943 C CA . ILE A 1 118 ? -12.001 -0.454 24.018 1.00 91.50 118 ILE A CA 1
ATOM 944 C C . ILE A 1 118 ? -12.708 0.176 22.825 1.00 91.50 118 ILE A C 1
ATOM 946 O O . ILE A 1 118 ? -13.233 1.282 22.937 1.00 91.50 118 ILE A O 1
ATOM 950 N N . LYS A 1 119 ? -12.795 -0.562 21.717 1.00 91.06 119 LYS A N 1
ATOM 951 C CA . LYS A 1 119 ? -13.491 -0.164 20.490 1.00 91.06 119 LYS A CA 1
ATOM 952 C C . LYS A 1 119 ? -14.576 -1.172 20.129 1.00 91.06 119 LYS A C 1
ATOM 954 O O . LYS A 1 119 ? -14.403 -2.380 20.276 1.00 91.06 119 LYS A O 1
ATOM 959 N N . ILE A 1 120 ? -15.704 -0.677 19.630 1.00 91.25 120 ILE A N 1
ATOM 960 C CA . ILE A 1 120 ? -16.741 -1.501 19.004 1.00 91.25 120 ILE A CA 1
ATOM 961 C C . ILE A 1 120 ? -16.944 -0.981 17.588 1.00 91.25 120 ILE A C 1
ATOM 963 O O . ILE A 1 120 ? -17.376 0.158 17.410 1.00 91.25 120 ILE A O 1
ATOM 967 N N . LEU A 1 121 ? -16.651 -1.818 16.596 1.00 90.62 121 LEU A N 1
ATOM 968 C CA . LEU A 1 121 ? -16.914 -1.534 15.185 1.00 90.62 121 LEU A CA 1
ATOM 969 C C . LEU A 1 121 ? -18.101 -2.361 14.702 1.00 90.62 121 LEU A C 1
ATOM 971 O O . LEU A 1 121 ? -18.276 -3.496 15.130 1.00 90.62 121 LEU A O 1
ATOM 975 N N . HIS A 1 122 ? -18.913 -1.807 13.812 1.00 90.69 122 HIS A N 1
ATOM 976 C CA . HIS A 1 122 ? -19.962 -2.546 13.121 1.00 90.69 122 HIS A CA 1
ATOM 977 C C . HIS A 1 122 ? -19.453 -3.019 11.755 1.00 90.69 122 HIS A C 1
ATOM 979 O O . HIS A 1 122 ? -18.874 -2.239 11.001 1.00 90.69 122 HIS A O 1
ATOM 985 N N . SER A 1 123 ? -19.692 -4.295 11.458 1.00 88.94 123 SER A N 1
ATOM 986 C CA . SER A 1 123 ? -19.499 -4.962 10.170 1.00 88.94 123 SER A CA 1
ATOM 987 C C . SER A 1 123 ? -20.862 -5.316 9.580 1.00 88.94 123 SER A C 1
ATOM 989 O O . SER A 1 123 ? -21.751 -5.799 10.288 1.00 88.94 123 SER A O 1
ATOM 991 N N . GLN A 1 124 ? -21.024 -5.144 8.268 1.00 89.00 124 GLN A N 1
ATOM 992 C CA . GLN A 1 124 ? -22.275 -5.485 7.579 1.00 89.00 124 GLN A CA 1
ATOM 993 C C . GLN A 1 124 ? -22.592 -6.981 7.653 1.00 89.00 124 GLN A C 1
ATOM 995 O O . GLN A 1 124 ? -23.756 -7.366 7.786 1.00 89.00 124 GLN A O 1
ATOM 1000 N N . GLN A 1 125 ? -21.566 -7.825 7.566 1.00 88.00 125 GLN A N 1
ATOM 1001 C CA . GLN A 1 125 ? -21.704 -9.272 7.585 1.00 88.00 125 GLN A CA 1
ATOM 1002 C C . GLN A 1 125 ? -21.775 -9.846 9.004 1.00 88.00 125 GLN A C 1
ATOM 1004 O O . GLN A 1 125 ? -22.521 -10.801 9.234 1.00 88.00 125 GLN A O 1
ATOM 1009 N N . TYR A 1 126 ? -20.985 -9.315 9.939 1.00 85.50 126 TYR A N 1
ATOM 1010 C CA . TYR A 1 126 ? -20.792 -9.925 11.259 1.00 85.50 126 TYR A CA 1
ATOM 1011 C C . TYR A 1 126 ? -21.501 -9.185 12.397 1.00 85.50 126 TYR A C 1
ATOM 1013 O O . TYR A 1 126 ? -21.596 -9.731 13.491 1.00 85.50 126 TYR A O 1
ATOM 1021 N N . GLY A 1 127 ? -22.042 -7.989 12.162 1.00 90.19 127 GLY A N 1
ATOM 1022 C CA . GLY A 1 127 ? -22.568 -7.138 13.225 1.00 90.19 127 GLY A CA 1
ATOM 1023 C C . GLY A 1 127 ? -21.439 -6.491 14.029 1.00 90.19 127 GLY A C 1
ATOM 1024 O O . GLY A 1 127 ? -20.405 -6.124 13.477 1.00 90.19 127 GLY A O 1
ATOM 1025 N N . ASN A 1 128 ? -21.626 -6.315 15.338 1.00 90.44 128 ASN A N 1
ATOM 1026 C CA . ASN A 1 128 ? -20.651 -5.607 16.170 1.00 90.44 128 ASN A CA 1
ATOM 1027 C C . ASN A 1 128 ? -19.444 -6.490 16.532 1.00 90.44 128 ASN A C 1
ATOM 1029 O O . ASN A 1 128 ? -19.600 -7.531 17.165 1.00 90.44 128 ASN A O 1
ATOM 1033 N N . 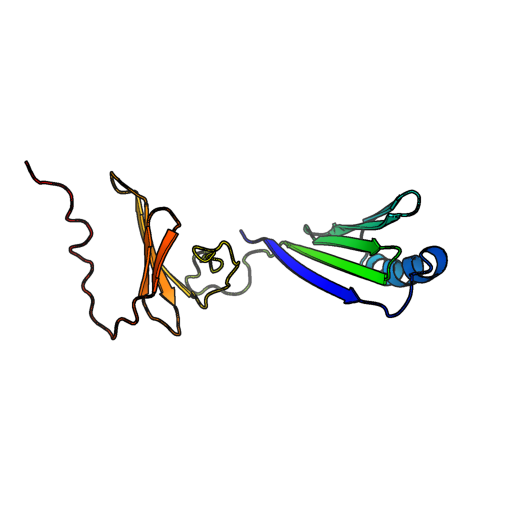ALA A 1 129 ? -18.240 -6.019 16.226 1.00 88.88 129 ALA A N 1
ATOM 1034 C CA . ALA A 1 129 ? -16.969 -6.595 16.645 1.00 88.88 129 ALA A CA 1
ATOM 1035 C C . ALA A 1 129 ? -16.379 -5.822 17.833 1.00 88.88 129 ALA A C 1
ATOM 1037 O O . ALA A 1 129 ? -16.427 -4.591 17.862 1.00 88.88 129 ALA A O 1
ATOM 1038 N N . LEU A 1 130 ? -15.813 -6.548 18.803 1.00 90.44 130 LEU A N 1
ATOM 1039 C CA . LEU A 1 130 ? -15.112 -5.970 19.952 1.00 90.44 130 LEU A CA 1
ATOM 1040 C C . LEU A 1 130 ? -13.601 -5.975 19.701 1.00 90.44 130 LEU A C 1
ATOM 1042 O O . LEU A 1 130 ? -13.005 -7.022 19.432 1.00 90.44 130 LEU A O 1
ATOM 1046 N N . ILE A 1 131 ? -12.985 -4.809 19.845 1.00 89.00 131 ILE A N 1
ATOM 1047 C CA . ILE A 1 131 ? -11.552 -4.582 19.658 1.00 89.00 131 ILE A CA 1
ATOM 1048 C C . ILE A 1 131 ? -10.985 -4.043 20.969 1.00 89.00 131 ILE A C 1
ATOM 1050 O O . ILE A 1 131 ? -11.562 -3.134 21.570 1.00 89.00 131 ILE A O 1
ATOM 1054 N N . LEU A 1 132 ? -9.881 -4.631 21.421 1.00 90.62 132 LEU A N 1
ATOM 1055 C CA . LEU A 1 132 ? -9.213 -4.289 22.675 1.00 90.62 132 LEU A CA 1
ATOM 1056 C C . LEU A 1 132 ? -7.739 -4.008 22.378 1.00 90.62 132 LEU A C 1
ATOM 1058 O O . LEU A 1 132 ? -7.092 -4.866 21.793 1.00 90.62 132 LEU A O 1
ATOM 1062 N N . ASP A 1 133 ? -7.227 -2.831 22.747 1.00 89.50 133 ASP A N 1
ATOM 1063 C CA . ASP A 1 133 ? -5.843 -2.401 22.448 1.00 89.50 133 ASP A CA 1
ATOM 1064 C C . ASP A 1 133 ? -5.431 -2.593 20.973 1.00 89.50 133 ASP A C 1
ATOM 1066 O O . ASP A 1 133 ? -4.319 -3.018 20.674 1.00 89.50 133 ASP A O 1
ATOM 1070 N N . ASP A 1 134 ? -6.344 -2.285 20.046 1.00 83.25 134 ASP A N 1
ATOM 1071 C CA . ASP A 1 134 ? -6.162 -2.478 18.598 1.00 83.25 134 ASP A CA 1
ATOM 1072 C C . ASP A 1 134 ? -5.942 -3.945 18.158 1.00 83.25 134 ASP A C 1
ATOM 1074 O O . ASP A 1 134 ? -5.627 -4.217 17.000 1.00 83.25 134 ASP A O 1
ATOM 1078 N N . ASP A 1 135 ? -6.214 -4.907 19.041 1.00 81.25 135 ASP A N 1
ATOM 1079 C CA . ASP A 1 135 ? -6.312 -6.321 18.703 1.00 81.25 135 ASP A CA 1
ATOM 1080 C C . ASP A 1 135 ? -7.785 -6.714 18.507 1.00 81.25 135 ASP A C 1
ATOM 1082 O O . ASP A 1 135 ? -8.649 -6.549 19.383 1.00 81.25 135 ASP A O 1
ATOM 1086 N N . LEU A 1 136 ? -8.089 -7.274 17.332 1.00 70.94 136 LEU A N 1
ATOM 1087 C CA . LEU A 1 136 ? -9.407 -7.828 17.033 1.00 70.94 136 LEU A CA 1
ATOM 1088 C C . LEU A 1 136 ? -9.624 -9.089 17.882 1.00 70.94 136 LEU A C 1
ATOM 1090 O O . LEU A 1 136 ? -9.185 -10.182 17.525 1.00 70.94 136 LEU A O 1
ATOM 1094 N N . SER A 1 137 ? -10.306 -8.927 19.015 1.00 65.81 137 SER A N 1
ATOM 1095 C CA . SER A 1 137 ? -10.516 -10.015 19.973 1.00 65.81 137 SER A CA 1
ATOM 1096 C C . SER A 1 137 ? -11.552 -11.035 19.483 1.00 65.81 137 SER A C 1
ATOM 1098 O O . SER A 1 137 ? -11.256 -12.227 19.413 1.00 65.81 137 SER A O 1
ATOM 1100 N N . GLU A 1 138 ? -12.751 -10.579 19.095 1.00 61.00 138 GLU A N 1
ATOM 1101 C CA . GLU A 1 138 ? -13.849 -11.422 18.606 1.00 61.00 138 GLU A CA 1
ATOM 1102 C C . GLU A 1 138 ? -14.745 -10.652 17.609 1.00 61.00 138 GLU A C 1
ATOM 1104 O O . GLU A 1 138 ? -15.297 -9.593 17.923 1.00 61.00 138 GLU A O 1
ATOM 1109 N N . CYS A 1 139 ? -14.954 -11.211 16.407 1.00 49.81 139 CYS A N 1
ATOM 1110 C CA . CYS A 1 139 ? -16.089 -10.848 15.550 1.00 49.81 139 CYS A CA 1
ATOM 1111 C C . CYS A 1 139 ? -17.320 -11.584 16.072 1.00 49.81 139 CYS A C 1
ATOM 1113 O O . CYS A 1 139 ? -17.545 -12.762 15.779 1.00 49.81 139 CYS A O 1
ATOM 1115 N N . LEU A 1 140 ? -18.096 -10.902 16.900 1.00 45.19 140 LEU A N 1
ATOM 1116 C CA . LEU A 1 140 ? -19.285 -11.476 17.481 1.00 45.19 140 LEU A CA 1
ATOM 1117 C C . LEU A 1 140 ? -20.421 -11.383 16.461 1.00 45.19 140 LEU A C 1
ATOM 1119 O O . LEU A 1 140 ? -20.994 -10.317 16.275 1.00 45.19 140 LEU A O 1
ATOM 1123 N N . GLY A 1 141 ? -20.779 -12.514 15.844 1.00 39.22 141 GLY A N 1
ATOM 1124 C CA . GLY A 1 141 ? -22.057 -12.687 15.145 1.00 39.22 141 GLY A CA 1
ATOM 1125 C C . GLY A 1 141 ? -23.218 -12.546 16.130 1.00 39.22 141 GLY A C 1
ATOM 1126 O O . GLY A 1 141 ? -23.817 -13.539 16.538 1.00 39.22 141 GLY A O 1
ATOM 1127 N N . ILE A 1 142 ? -23.473 -11.326 16.597 1.00 42.69 142 ILE A N 1
ATOM 1128 C CA . ILE A 1 142 ? -24.517 -11.012 17.563 1.00 42.69 142 ILE A CA 1
ATOM 1129 C C . ILE A 1 142 ? -25.737 -10.554 16.785 1.00 42.69 142 ILE A C 1
ATOM 1131 O O . ILE A 1 142 ? -25.869 -9.395 16.385 1.00 42.69 142 ILE A O 1
ATOM 1135 N N . ASP A 1 143 ? -26.669 -11.491 16.635 1.00 37.25 143 ASP A N 1
ATOM 1136 C CA . ASP A 1 143 ? -28.070 -11.172 16.421 1.00 37.25 143 ASP A CA 1
ATOM 1137 C C . ASP A 1 143 ? -28.510 -10.112 17.444 1.00 37.25 143 ASP A C 1
ATOM 1139 O O . ASP A 1 143 ? -28.212 -10.187 18.637 1.00 37.25 143 ASP A O 1
ATOM 1143 N N . HIS A 1 144 ? -29.208 -9.096 16.946 1.00 39.59 144 HIS A N 1
ATOM 1144 C CA . HIS A 1 144 ? -29.635 -7.874 17.623 1.00 39.59 144 HIS A CA 1
ATOM 1145 C C . HIS A 1 144 ? -30.073 -8.034 19.102 1.00 39.59 144 HIS A C 1
ATOM 1147 O O . HIS A 1 144 ? -31.264 -8.195 19.365 1.00 39.59 144 HIS A O 1
ATOM 1153 N N . ASN A 1 145 ? -29.150 -7.951 20.075 1.00 36.75 145 ASN A N 1
ATOM 1154 C CA . ASN A 1 145 ? -29.346 -7.479 21.467 1.00 36.75 145 ASN A CA 1
ATOM 1155 C C . ASN A 1 145 ? -28.175 -7.883 22.385 1.00 36.75 145 ASN A C 1
ATOM 1157 O O . ASN A 1 145 ? -28.324 -8.743 23.253 1.00 36.75 145 ASN A O 1
ATOM 1161 N N . VAL A 1 146 ? -27.028 -7.206 22.300 1.00 41.78 146 VAL A N 1
ATOM 1162 C CA . VAL A 1 146 ? -26.123 -7.156 23.461 1.00 41.78 146 VAL A CA 1
ATOM 1163 C C . VAL A 1 146 ? -26.082 -5.730 23.980 1.00 41.78 146 VAL A C 1
ATOM 1165 O O . VAL A 1 146 ? -25.571 -4.804 23.358 1.00 41.78 146 VAL A O 1
ATOM 1168 N N . ASN A 1 147 ? -26.707 -5.555 25.141 1.00 38.22 147 ASN A N 1
ATOM 1169 C CA . ASN A 1 147 ? -26.752 -4.304 25.873 1.00 38.22 147 ASN A CA 1
ATOM 1170 C C . ASN A 1 147 ? -25.401 -4.106 26.581 1.00 38.22 147 ASN A C 1
ATOM 1172 O O . ASN A 1 147 ? -25.243 -4.452 27.751 1.00 38.22 147 ASN A O 1
ATOM 1176 N N . LEU A 1 148 ? -24.423 -3.556 25.854 1.00 47.06 148 LEU A N 1
ATOM 1177 C CA . LEU A 1 148 ? -23.055 -3.290 26.327 1.00 47.06 148 LEU A CA 1
ATOM 1178 C C . LEU A 1 148 ? -22.968 -2.162 27.373 1.00 47.06 148 LEU A C 1
ATOM 1180 O O . LEU A 1 148 ? -21.878 -1.821 27.820 1.00 47.06 148 LEU A O 1
ATOM 1184 N N . ARG A 1 149 ? -24.104 -1.643 27.870 1.00 39.25 149 ARG A N 1
ATOM 1185 C CA . ARG A 1 149 ? -24.154 -0.655 28.968 1.00 39.25 149 ARG A CA 1
ATOM 1186 C C . ARG A 1 149 ? -23.519 -1.126 30.286 1.00 39.25 149 ARG A C 1
ATOM 1188 O O . ARG A 1 149 ? -23.395 -0.321 31.200 1.00 39.25 149 ARG A O 1
ATOM 1195 N N . HIS A 1 150 ? -23.117 -2.393 30.391 1.00 38.28 150 HIS A N 1
ATOM 1196 C CA . HIS A 1 150 ? -22.403 -2.938 31.551 1.00 38.28 150 HIS A CA 1
ATOM 1197 C C . HIS A 1 150 ? -20.903 -3.184 31.309 1.00 38.28 150 HIS A C 1
ATOM 1199 O O . HIS A 1 150 ? -20.202 -3.513 32.262 1.00 38.28 150 HIS A O 1
ATOM 1205 N N . ALA A 1 151 ? -20.380 -3.002 30.089 1.00 39.81 151 ALA A N 1
ATOM 1206 C CA . ALA A 1 151 ? -18.945 -3.170 29.827 1.00 39.81 151 ALA A CA 1
ATOM 1207 C C . ALA A 1 151 ? -18.097 -2.087 30.530 1.00 39.81 151 ALA A C 1
ATOM 1209 O O . ALA A 1 151 ? -17.003 -2.375 31.003 1.00 39.81 151 ALA A O 1
ATOM 1210 N N . GLY A 1 152 ? -18.655 -0.886 30.728 1.00 35.81 152 GLY A N 1
ATOM 1211 C CA . GLY A 1 152 ? -18.034 0.209 31.488 1.00 35.81 152 GLY A CA 1
ATOM 1212 C C . GLY A 1 152 ? -18.123 0.098 33.020 1.00 35.81 152 GLY A C 1
ATOM 1213 O O . GLY A 1 152 ? -17.833 1.069 33.711 1.00 35.81 152 GLY A O 1
ATOM 1214 N N . GLN A 1 153 ? -18.557 -1.039 33.585 1.00 37.12 153 GLN A N 1
ATOM 1215 C CA . GLN A 1 153 ? -18.670 -1.221 35.044 1.00 37.12 153 GLN A CA 1
ATOM 1216 C C . GLN A 1 153 ? -17.539 -2.041 35.687 1.00 37.12 153 GLN A C 1
ATOM 1218 O O . GLN A 1 153 ? -17.558 -2.252 36.902 1.00 37.12 153 GLN A O 1
ATOM 1223 N N . PHE A 1 154 ? -16.512 -2.445 34.933 1.00 36.28 154 PHE A N 1
ATOM 1224 C CA . PHE A 1 154 ? -15.310 -3.066 35.503 1.00 36.28 154 PHE A CA 1
ATOM 1225 C C . PHE A 1 154 ? -14.376 -2.010 36.108 1.00 36.28 154 PHE A C 1
ATOM 1227 O O . PHE A 1 154 ? -13.295 -1.722 35.609 1.00 36.28 154 PHE A O 1
ATOM 1234 N N . GLY A 1 155 ? -14.830 -1.409 37.206 1.00 38.50 155 GLY A N 1
ATOM 1235 C CA . GLY A 1 155 ? -14.124 -0.333 37.891 1.00 38.50 155 GLY A CA 1
ATOM 1236 C C . GLY A 1 155 ? -14.593 -0.100 39.323 1.00 38.50 155 GLY A C 1
ATOM 1237 O O . GLY A 1 155 ? -14.688 1.045 39.741 1.00 38.50 155 GLY A O 1
ATOM 1238 N N . SER A 1 156 ? -14.919 -1.156 40.074 1.00 38.31 156 SER A N 1
ATOM 1239 C CA . SER A 1 156 ? -14.752 -1.179 41.535 1.00 38.31 156 SER A CA 1
ATOM 1240 C C . SER A 1 156 ? -14.955 -2.602 42.055 1.00 38.31 156 SER A C 1
ATOM 1242 O O . SER A 1 156 ? -16.079 -3.080 42.202 1.00 38.31 156 SER A O 1
ATOM 1244 N N . ILE A 1 157 ? -13.853 -3.289 42.331 1.00 33.44 157 ILE A N 1
ATOM 1245 C CA . ILE A 1 157 ? -13.834 -4.403 43.276 1.00 33.44 157 ILE A CA 1
ATOM 1246 C C . ILE A 1 157 ? -12.741 -4.026 44.277 1.00 33.44 157 ILE A C 1
ATOM 1248 O O . ILE A 1 157 ? -11.635 -3.706 43.851 1.00 33.44 157 ILE A O 1
ATOM 1252 N N . ASN A 1 158 ? -13.141 -3.946 45.551 1.00 34.66 158 ASN A N 1
ATOM 1253 C CA . ASN A 1 158 ? -12.420 -3.383 46.705 1.00 34.66 158 ASN A CA 1
ATOM 1254 C C . ASN A 1 158 ? -10.897 -3.544 46.725 1.00 34.66 158 ASN A C 1
ATOM 1256 O O . ASN A 1 158 ? -10.419 -4.672 46.476 1.00 34.66 158 ASN A O 1
#